Protein AF-A0AA37ADW1-F1 (afdb_monomer)

pLDDT: mean 92.15, std 7.54, range [54.81, 97.69]

Secondary structure (DSSP, 8-state):
-----EEEEEEEESSTTS-EEEEEESSHHHHHHHHHHHGGG-SEEEEEEEES--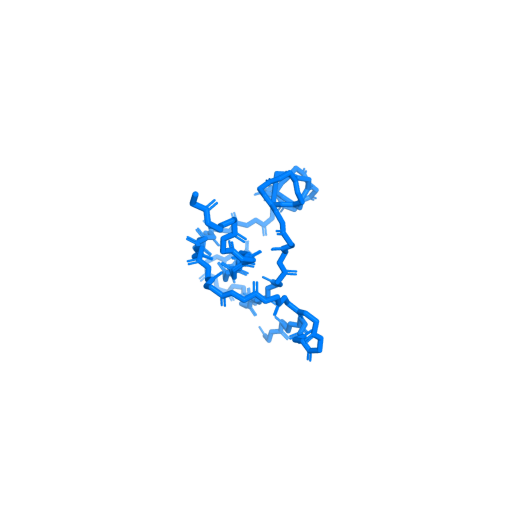TT---EE-

Structure (mmCIF, N/CA/C/O backbone):
data_AF-A0AA37ADW1-F1
#
_entry.id   AF-A0AA37ADW1-F1
#
loop_
_atom_site.group_PDB
_atom_site.id
_atom_site.type_symbol
_atom_site.label_atom_id
_atom_site.label_alt_id
_atom_site.label_comp_id
_atom_site.label_asym_id
_atom_site.label_entity_id
_atom_site.label_seq_id
_atom_site.pdbx_PDB_ins_code
_atom_site.Cartn_x
_atom_site.Cartn_y
_atom_site.Cartn_z
_atom_site.occupancy
_atom_site.B_iso_or_equiv
_atom_site.auth_seq_id
_atom_site.auth_comp_id
_atom_site.auth_asym_id
_atom_site.auth_atom_id
_atom_site.pdbx_PDB_model_num
ATOM 1 N N . MET A 1 1 ? 24.979 -4.843 -13.555 1.00 54.81 1 MET A N 1
ATOM 2 C CA . MET A 1 1 ? 23.788 -5.409 -12.895 1.00 54.81 1 MET A CA 1
ATOM 3 C C . MET A 1 1 ? 22.605 -4.725 -13.537 1.00 54.81 1 MET A C 1
ATOM 5 O O . MET A 1 1 ? 22.579 -3.502 -13.514 1.00 54.81 1 MET A O 1
ATOM 9 N N . GLU A 1 2 ? 21.728 -5.463 -14.212 1.00 60.62 2 GLU A N 1
ATOM 10 C CA . GLU A 1 2 ? 20.464 -4.890 -14.683 1.00 60.62 2 GLU A CA 1
ATOM 11 C C . GLU A 1 2 ? 19.704 -4.371 -13.459 1.00 60.62 2 GLU A C 1
ATOM 13 O O . GLU A 1 2 ? 19.596 -5.080 -12.455 1.00 60.62 2 GLU A O 1
ATOM 18 N N . ASN A 1 3 ? 19.246 -3.118 -13.501 1.00 73.12 3 ASN A N 1
ATOM 19 C CA . ASN A 1 3 ? 18.300 -2.625 -12.507 1.00 73.12 3 ASN A CA 1
ATOM 20 C C . ASN A 1 3 ? 17.007 -3.403 -12.730 1.00 73.12 3 ASN A C 1
ATOM 22 O O . ASN A 1 3 ? 16.232 -3.070 -13.621 1.00 73.12 3 ASN A O 1
ATOM 26 N N . GLN A 1 4 ? 16.820 -4.476 -11.966 1.00 81.94 4 GLN A N 1
ATOM 27 C CA . GLN A 1 4 ? 15.577 -5.225 -11.973 1.00 81.94 4 GLN A CA 1
ATOM 28 C C . GLN A 1 4 ? 14.455 -4.264 -11.572 1.00 81.94 4 GLN A C 1
ATOM 30 O O . GLN A 1 4 ? 14.515 -3.675 -10.489 1.00 81.94 4 GLN A O 1
ATOM 35 N N . GLU A 1 5 ? 13.477 -4.081 -12.461 1.00 91.94 5 GLU A N 1
ATOM 36 C CA . GLU A 1 5 ? 12.280 -3.295 -12.168 1.00 91.94 5 GLU A CA 1
ATOM 37 C C . GLU A 1 5 ? 11.602 -3.854 -10.916 1.00 91.94 5 GLU A C 1
ATOM 39 O O . GLU A 1 5 ? 11.590 -5.070 -10.678 1.00 91.94 5 GLU A O 1
ATOM 44 N N . TYR A 1 6 ? 11.097 -2.956 -10.079 1.00 94.69 6 TYR A N 1
ATOM 45 C CA . TYR A 1 6 ? 10.380 -3.313 -8.868 1.00 94.69 6 TYR A CA 1
ATOM 46 C C . TYR A 1 6 ? 9.279 -2.297 -8.588 1.00 94.69 6 TYR A C 1
ATOM 48 O O . TYR A 1 6 ? 9.344 -1.154 -9.032 1.00 94.69 6 TYR A O 1
ATOM 56 N N . TYR A 1 7 ? 8.320 -2.719 -7.776 1.00 95.94 7 TYR A N 1
ATOM 57 C CA . TYR A 1 7 ? 7.312 -1.864 -7.167 1.00 95.94 7 TYR A CA 1
ATOM 58 C C . TYR A 1 7 ? 7.147 -2.247 -5.691 1.00 95.94 7 TYR A C 1
ATOM 60 O O . TYR A 1 7 ? 7.731 -3.224 -5.208 1.00 95.94 7 TYR A O 1
ATOM 68 N N . PHE A 1 8 ? 6.368 -1.466 -4.958 1.00 97.25 8 PHE A N 1
ATOM 69 C CA . PHE A 1 8 ? 5.962 -1.749 -3.592 1.00 97.25 8 PHE A CA 1
ATOM 70 C C . PHE A 1 8 ? 4.487 -2.125 -3.554 1.00 97.25 8 PHE A C 1
ATOM 72 O O . PHE A 1 8 ? 3.638 -1.350 -3.987 1.00 97.25 8 PHE A O 1
ATOM 79 N N . ASP A 1 9 ? 4.192 -3.298 -3.007 1.00 96.94 9 ASP A N 1
ATOM 80 C CA . ASP A 1 9 ? 2.859 -3.640 -2.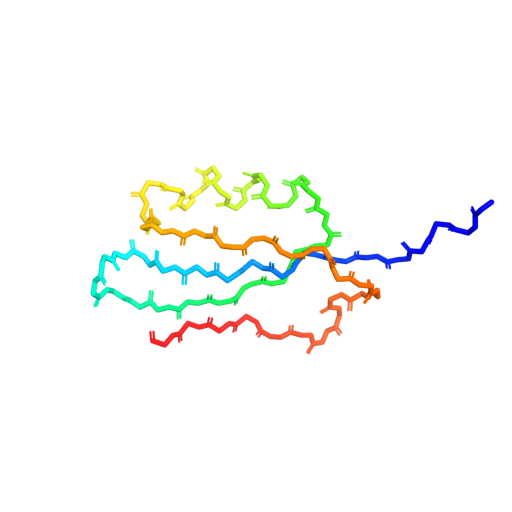517 1.00 96.94 9 ASP A CA 1
ATOM 81 C C . ASP A 1 9 ? 2.749 -3.103 -1.087 1.00 96.94 9 ASP A C 1
ATOM 83 O O . ASP A 1 9 ? 3.550 -3.460 -0.213 1.00 96.94 9 ASP A O 1
ATOM 87 N N . VAL A 1 10 ? 1.806 -2.186 -0.877 1.00 96.94 10 VAL A N 1
ATOM 88 C CA . VAL A 1 10 ? 1.503 -1.616 0.432 1.00 96.94 10 VAL A CA 1
ATOM 89 C C . VAL A 1 10 ? 0.119 -2.088 0.849 1.00 96.94 10 VAL A C 1
ATOM 91 O O . VAL A 1 10 ? -0.902 -1.531 0.450 1.00 96.94 10 VAL A O 1
ATOM 94 N N . SER A 1 11 ? 0.100 -3.112 1.693 1.00 96.50 11 SER A N 1
ATOM 95 C CA . SER A 1 11 ? -1.109 -3.612 2.342 1.00 96.50 11 SER A CA 1
ATOM 96 C C . SER A 1 11 ? -1.309 -2.890 3.671 1.00 96.50 11 SER A C 1
ATOM 98 O O . SER A 1 11 ? -0.371 -2.786 4.458 1.00 96.50 11 SER A O 1
ATOM 100 N N . TYR A 1 12 ? -2.506 -2.393 3.960 1.00 96.31 12 TYR A N 1
ATOM 101 C CA . TYR A 1 12 ? -2.752 -1.570 5.143 1.00 96.31 12 TYR A CA 1
ATOM 102 C C . TYR A 1 12 ? -4.117 -1.815 5.785 1.00 96.31 12 TYR A C 1
ATOM 104 O O . TYR A 1 12 ? -5.043 -2.310 5.148 1.00 96.31 12 TYR A O 1
ATOM 112 N N . GLN A 1 13 ? -4.252 -1.418 7.050 1.00 96.19 13 GLN A N 1
ATOM 113 C CA . GLN A 1 13 ? -5.529 -1.331 7.756 1.00 96.19 13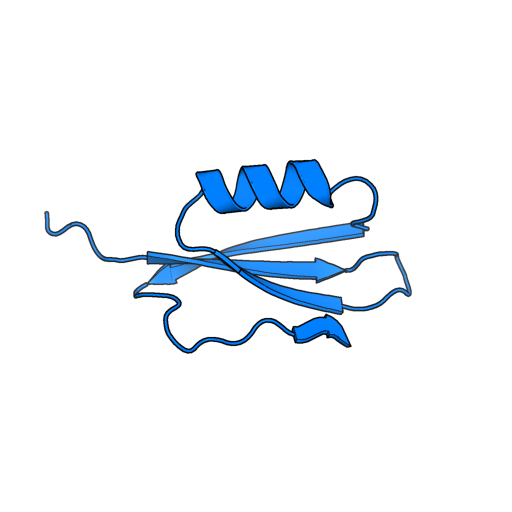 GLN A CA 1
ATOM 114 C C . GLN A 1 13 ? -5.695 0.072 8.345 1.00 96.19 13 GLN A C 1
ATOM 116 O O . GLN A 1 13 ? -4.765 0.582 8.971 1.00 96.19 13 GLN A O 1
ATOM 121 N N . ARG A 1 14 ? -6.867 0.702 8.179 1.00 93.50 14 ARG A N 1
ATOM 122 C CA . ARG A 1 14 ? -7.102 2.085 8.649 1.00 93.50 14 ARG A CA 1
ATOM 123 C C . ARG A 1 14 ? -7.203 2.212 10.176 1.00 93.50 14 ARG A C 1
ATOM 125 O O . ARG A 1 14 ? -6.611 3.089 10.793 1.00 93.50 14 ARG A O 1
ATOM 132 N N . SER A 1 15 ? -7.947 1.318 10.813 1.00 92.44 15 SER A N 1
ATOM 133 C CA . SER A 1 15 ? -8.124 1.260 12.272 1.00 92.44 15 SER A CA 1
ATOM 134 C C . SER A 1 15 ? -8.217 -0.203 12.709 1.00 92.44 15 SER A C 1
ATOM 136 O O . SER A 1 15 ? -8.373 -1.065 11.855 1.00 92.44 15 SER A O 1
ATOM 138 N N . LYS A 1 16 ? -8.132 -0.508 14.010 1.00 88.75 16 LYS A N 1
ATOM 139 C CA . LYS A 1 16 ? -8.108 -1.894 14.529 1.00 88.75 16 LYS A CA 1
ATOM 140 C C . LYS A 1 16 ? -9.207 -2.809 13.958 1.00 88.75 16 LYS A C 1
ATOM 142 O O . LYS A 1 16 ? -8.946 -3.978 13.699 1.00 88.75 16 LYS A O 1
ATOM 147 N N . ASP A 1 17 ? -10.391 -2.252 13.714 1.00 90.19 17 ASP A N 1
ATOM 148 C CA . ASP A 1 17 ? -11.550 -2.945 13.133 1.00 90.19 17 ASP A CA 1
ATOM 149 C C . ASP A 1 17 ? -12.032 -2.260 11.836 1.00 90.19 17 ASP A C 1
ATOM 151 O O . ASP A 1 17 ? -13.176 -2.416 11.414 1.00 90.19 17 ASP A O 1
ATOM 155 N N . GLY A 1 18 ? -11.173 -1.429 11.241 1.00 89.00 18 GLY A N 1
ATOM 156 C CA . GLY A 1 18 ? -11.462 -0.636 10.052 1.00 89.00 18 GLY A CA 1
ATOM 157 C C . GLY A 1 18 ? -11.128 -1.358 8.751 1.00 89.00 18 GLY A C 1
ATOM 158 O O . GLY A 1 18 ? -10.583 -2.468 8.780 1.00 89.00 18 GLY A O 1
ATOM 159 N N . PRO A 1 19 ? -11.419 -0.705 7.613 1.00 93.00 19 PRO A N 1
ATOM 160 C CA . PRO A 1 19 ? -11.202 -1.289 6.302 1.00 93.00 19 PRO A CA 1
ATOM 161 C C . PRO A 1 19 ? -9.728 -1.614 6.070 1.00 93.00 19 PRO A C 1
ATOM 163 O O . PRO A 1 19 ? -8.821 -0.941 6.590 1.00 93.00 19 PRO A O 1
ATOM 166 N N . VAL A 1 20 ? -9.518 -2.658 5.274 1.00 95.50 20 VAL A N 1
ATOM 167 C CA . VAL A 1 20 ? -8.198 -3.080 4.805 1.00 95.50 20 VAL A CA 1
ATOM 168 C C . VAL A 1 20 ? -8.060 -2.728 3.339 1.00 95.50 20 VAL A C 1
ATOM 170 O O . VAL A 1 20 ? -9.002 -2.874 2.560 1.00 95.50 20 VAL A O 1
ATOM 173 N N . GLY A 1 21 ? -6.880 -2.269 2.957 1.00 95.94 21 GLY A N 1
ATOM 174 C CA . GLY A 1 21 ? -6.606 -1.899 1.585 1.00 95.94 21 GLY A CA 1
ATOM 175 C C . GLY A 1 21 ? -5.236 -2.335 1.115 1.00 95.94 21 GLY A C 1
ATOM 176 O O . GLY A 1 21 ? -4.387 -2.779 1.888 1.00 95.94 21 GLY A O 1
ATOM 177 N N . MET A 1 22 ? -5.057 -2.221 -0.189 1.00 96.44 22 MET A N 1
ATOM 178 C CA . MET A 1 22 ? -3.831 -2.518 -0.901 1.00 96.44 22 MET A CA 1
ATOM 179 C C . MET A 1 22 ? -3.643 -1.458 -1.979 1.00 96.44 22 MET A C 1
ATOM 181 O O . MET A 1 22 ? -4.582 -1.148 -2.717 1.00 96.44 22 MET A O 1
ATOM 185 N N . ILE A 1 23 ? -2.436 -0.907 -2.042 1.00 96.62 23 ILE A N 1
ATOM 186 C CA . ILE A 1 23 ? -2.009 0.049 -3.063 1.00 96.62 23 ILE A CA 1
ATOM 187 C C . ILE A 1 23 ? -0.652 -0.369 -3.618 1.00 96.62 23 ILE A C 1
ATOM 189 O O . ILE A 1 23 ? 0.202 -0.877 -2.884 1.00 96.62 23 ILE A O 1
ATOM 193 N N . TYR A 1 24 ? -0.453 -0.140 -4.912 1.00 96.88 24 TYR A N 1
ATOM 194 C CA . TYR A 1 24 ? 0.790 -0.463 -5.605 1.00 96.88 24 TYR A CA 1
ATOM 195 C C . TYR A 1 24 ? 1.541 0.814 -5.970 1.00 96.88 24 TYR A C 1
ATOM 197 O O . TYR A 1 24 ? 1.010 1.684 -6.655 1.00 96.88 24 TYR A O 1
ATOM 205 N N . LEU A 1 25 ? 2.784 0.944 -5.504 1.00 96.25 25 LEU A N 1
ATOM 206 C CA . LEU A 1 25 ? 3.567 2.174 -5.645 1.00 96.25 25 LEU A CA 1
ATOM 207 C C . LEU A 1 25 ? 4.894 1.898 -6.360 1.00 96.25 25 LEU A C 1
ATOM 209 O O . LEU A 1 25 ? 5.573 0.932 -6.021 1.00 96.25 25 LEU A O 1
ATOM 213 N N . PRO A 1 26 ? 5.297 2.725 -7.338 1.00 94.62 26 PRO A N 1
ATOM 214 C CA . PRO A 1 26 ? 6.429 2.414 -8.213 1.00 94.62 26 PRO A CA 1
ATOM 215 C C . PRO A 1 26 ? 7.786 2.501 -7.502 1.00 94.62 26 PRO A C 1
ATOM 217 O O . PRO A 1 26 ? 8.742 1.841 -7.896 1.00 94.62 26 PRO A O 1
ATOM 220 N N . ASP A 1 27 ? 7.891 3.297 -6.439 1.00 94.00 27 ASP A N 1
ATOM 221 C CA . ASP A 1 27 ? 9.145 3.521 -5.731 1.00 94.00 27 ASP A CA 1
ATOM 222 C C . ASP A 1 27 ? 8.926 3.905 -4.2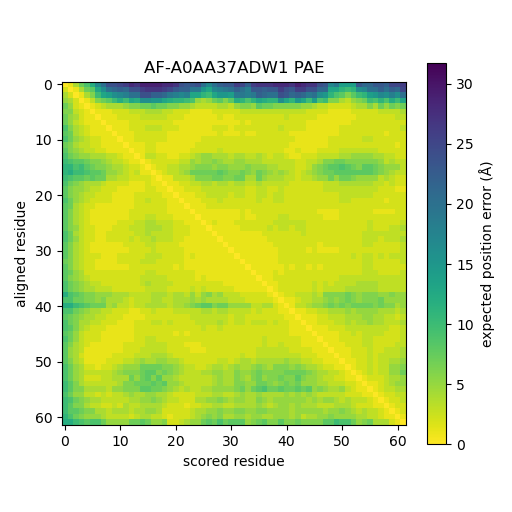61 1.00 94.00 27 ASP A C 1
ATOM 224 O O . ASP A 1 27 ? 7.808 4.139 -3.794 1.00 94.00 27 ASP A O 1
ATOM 228 N N . ILE A 1 28 ? 10.027 3.961 -3.509 1.00 95.06 28 ILE A N 1
ATOM 229 C CA . ILE A 1 28 ? 9.992 4.268 -2.077 1.00 95.06 28 ILE A CA 1
ATOM 230 C C . ILE A 1 28 ? 9.588 5.725 -1.802 1.00 95.06 28 ILE A C 1
ATOM 232 O O . ILE A 1 28 ? 9.036 6.008 -0.743 1.00 95.06 28 ILE A O 1
ATOM 236 N N . GLY A 1 29 ? 9.821 6.647 -2.742 1.00 97.12 29 GLY A N 1
ATOM 237 C CA . GLY A 1 29 ? 9.387 8.039 -2.612 1.00 97.12 29 GLY A CA 1
ATOM 238 C C . GLY A 1 29 ? 7.864 8.134 -2.617 1.00 97.12 29 GLY A C 1
ATOM 239 O O . GLY A 1 29 ? 7.276 8.738 -1.724 1.00 97.12 29 GLY A O 1
ATOM 240 N N . SER A 1 30 ? 7.227 7.420 -3.540 1.00 96.25 30 SER A N 1
ATOM 241 C CA . SER A 1 30 ? 5.774 7.289 -3.648 1.00 96.25 30 SER A CA 1
ATOM 242 C C . SER A 1 30 ? 5.163 6.681 -2.379 1.00 96.25 30 SER A C 1
ATOM 244 O O . SER A 1 30 ? 4.140 7.157 -1.887 1.00 96.25 30 SER A O 1
ATOM 246 N N . VAL A 1 31 ? 5.824 5.675 -1.789 1.00 96.44 31 VAL A N 1
ATOM 247 C CA . VAL A 1 31 ? 5.445 5.109 -0.481 1.00 96.44 31 VAL A CA 1
ATOM 248 C C . VAL A 1 31 ? 5.508 6.162 0.625 1.00 96.44 31 VAL A C 1
ATOM 250 O O . VAL A 1 31 ? 4.574 6.280 1.420 1.00 96.44 31 VAL A O 1
ATOM 253 N N . MET A 1 32 ? 6.590 6.942 0.686 1.00 96.94 32 MET A N 1
ATOM 254 C CA . MET A 1 32 ? 6.742 7.996 1.691 1.00 96.94 32 MET A CA 1
ATOM 255 C C . MET A 1 32 ? 5.673 9.081 1.540 1.00 96.94 32 MET A C 1
ATOM 257 O O . MET A 1 32 ? 5.088 9.490 2.541 1.00 96.94 32 MET A O 1
ATOM 261 N N . GLU A 1 33 ? 5.375 9.513 0.314 1.00 97.69 33 GLU A N 1
ATOM 262 C CA . GLU A 1 33 ? 4.305 10.478 0.045 1.00 97.69 33 GLU A CA 1
ATOM 263 C C . GLU A 1 33 ? 2.935 9.949 0.477 1.00 97.69 33 GLU A C 1
ATOM 265 O O . GLU A 1 33 ? 2.152 10.669 1.102 1.00 97.69 33 GLU A O 1
ATOM 270 N N . TRP A 1 34 ? 2.645 8.679 0.188 1.00 95.75 34 TRP A N 1
ATOM 271 C CA . TRP A 1 34 ? 1.393 8.057 0.601 1.00 95.75 34 TRP A CA 1
ATOM 272 C C . TRP A 1 34 ? 1.279 7.970 2.128 1.00 95.75 34 TRP A C 1
ATOM 274 O O . TRP A 1 34 ? 0.240 8.340 2.683 1.00 95.75 34 TRP A O 1
ATOM 284 N N . MET A 1 35 ? 2.354 7.570 2.815 1.00 95.00 35 MET A N 1
ATOM 285 C CA . MET A 1 35 ? 2.412 7.517 4.280 1.00 95.00 35 MET A CA 1
ATOM 286 C C . MET A 1 35 ? 2.284 8.902 4.920 1.00 95.00 35 MET A C 1
ATOM 288 O O . MET A 1 35 ? 1.616 9.031 5.940 1.00 95.00 35 MET A O 1
ATOM 292 N N . GLN A 1 36 ? 2.856 9.953 4.328 1.00 95.94 36 GLN A N 1
ATOM 293 C CA . GLN A 1 36 ? 2.686 11.325 4.824 1.00 95.94 36 GLN A CA 1
ATOM 294 C C . GLN A 1 36 ? 1.230 11.797 4.741 1.00 95.94 36 GLN A C 1
ATOM 296 O O . GLN A 1 36 ? 0.763 12.495 5.635 1.00 95.94 36 GLN A O 1
ATOM 301 N N . ARG A 1 37 ? 0.504 11.411 3.684 1.00 95.00 37 ARG A N 1
ATOM 302 C CA . ARG A 1 37 ? -0.903 11.800 3.489 1.00 95.00 37 ARG A CA 1
ATOM 303 C C . ARG A 1 37 ? -1.882 10.970 4.319 1.00 95.00 37 ARG A C 1
ATOM 305 O O . ARG A 1 37 ? -2.938 11.478 4.676 1.00 95.00 37 ARG A O 1
ATOM 312 N N . ASN A 1 38 ? -1.566 9.702 4.585 1.00 92.38 38 ASN A N 1
ATOM 313 C CA . ASN A 1 38 ? -2.518 8.747 5.165 1.00 92.38 38 ASN A CA 1
ATOM 314 C C . ASN A 1 38 ? -2.134 8.232 6.556 1.00 92.38 38 ASN A C 1
ATOM 316 O O . ASN A 1 38 ? -3.001 7.696 7.240 1.00 92.38 38 ASN A O 1
ATOM 3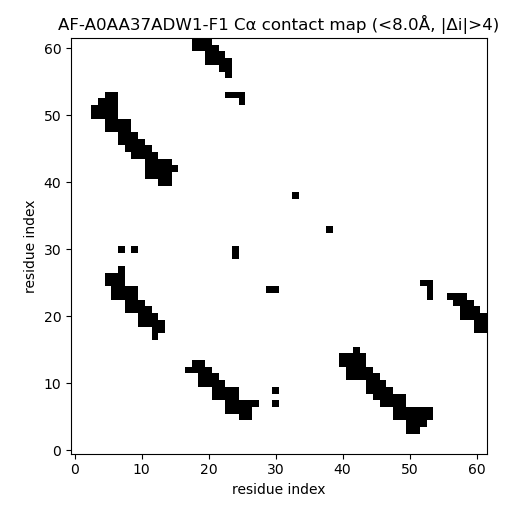20 N N . GLY A 1 39 ? -0.877 8.373 6.982 1.00 88.25 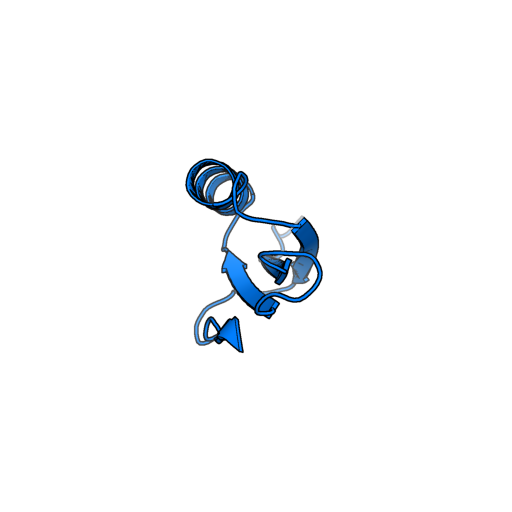39 GLY A N 1
ATOM 321 C CA . GLY A 1 39 ? -0.298 7.642 8.114 1.00 88.25 39 GLY A CA 1
ATOM 322 C C . GLY A 1 39 ? -1.003 7.843 9.455 1.00 88.25 39 GLY A C 1
ATOM 323 O O . GLY A 1 39 ? -1.055 6.910 10.248 1.00 88.25 39 GLY A O 1
ATOM 324 N N . GLU A 1 40 ? -1.615 9.006 9.694 1.00 91.44 40 GLU A N 1
ATOM 325 C CA . GLU A 1 40 ? -2.412 9.255 10.910 1.00 91.44 40 GLU A CA 1
ATOM 326 C C . GLU A 1 40 ? -3.679 8.385 10.988 1.00 91.44 40 GLU A C 1
ATOM 328 O O . GLU A 1 40 ? -4.207 8.134 12.068 1.00 91.44 40 GLU A O 1
ATOM 333 N N . SER A 1 41 ? -4.156 7.907 9.837 1.00 88.75 41 SER A N 1
ATOM 334 C CA . SER A 1 41 ? -5.357 7.082 9.674 1.00 88.75 41 SER A CA 1
ATOM 335 C C . SER A 1 41 ? -5.037 5.615 9.377 1.00 88.75 41 SER A C 1
ATOM 337 O O . SER A 1 41 ? -5.858 4.929 8.776 1.00 88.75 41 SER A O 1
ATOM 339 N N . ILE A 1 42 ? -3.830 5.156 9.720 1.00 93.44 42 ILE A N 1
ATOM 340 C CA . ILE A 1 42 ? -3.350 3.794 9.474 1.00 93.44 42 ILE A CA 1
ATOM 341 C C . ILE A 1 42 ? -3.049 3.129 10.818 1.00 93.44 42 ILE A C 1
ATOM 343 O O . ILE A 1 42 ? -2.233 3.613 11.598 1.00 93.44 42 ILE A O 1
ATOM 347 N N . HIS A 1 43 ? -3.678 1.986 11.080 1.00 94.75 43 HIS A N 1
ATOM 348 C CA . HIS A 1 43 ? -3.363 1.141 12.227 1.00 94.75 43 HIS A CA 1
ATOM 349 C C . HIS A 1 43 ? -2.063 0.367 12.010 1.00 94.75 43 HIS A C 1
ATOM 351 O O . HIS A 1 43 ? -1.196 0.349 12.882 1.00 94.75 43 HIS A O 1
ATOM 357 N N . PHE A 1 44 ? -1.923 -0.253 10.837 1.00 93.75 44 PHE A N 1
ATOM 358 C CA . PHE A 1 44 ? -0.681 -0.869 10.389 1.00 93.75 44 PHE A CA 1
ATOM 359 C C . PHE A 1 44 ? -0.580 -0.828 8.863 1.00 93.75 44 PHE A C 1
ATOM 361 O O . PHE A 1 44 ? -1.594 -0.819 8.161 1.00 93.75 44 PHE A O 1
ATOM 368 N N . ALA A 1 45 ? 0.654 -0.856 8.363 1.00 95.56 45 ALA A N 1
ATOM 369 C CA . ALA A 1 45 ? 0.967 -1.077 6.958 1.00 95.56 45 ALA A CA 1
ATOM 370 C C . ALA A 1 45 ? 2.101 -2.104 6.836 1.00 95.56 45 ALA A C 1
ATOM 372 O O . ALA A 1 45 ? 3.063 -2.075 7.606 1.00 95.56 45 ALA A O 1
ATOM 373 N N . LEU A 1 46 ? 1.982 -3.007 5.868 1.00 96.38 46 LEU A N 1
ATOM 374 C CA . LEU A 1 46 ? 3.006 -3.947 5.440 1.00 96.38 46 LEU A CA 1
ATOM 375 C C . LEU A 1 46 ? 3.499 -3.514 4.061 1.00 96.38 46 LEU A C 1
ATOM 377 O O . LEU A 1 46 ? 2.704 -3.347 3.142 1.00 96.38 46 LEU A O 1
ATOM 381 N N . LEU A 1 47 ? 4.812 -3.345 3.936 1.00 96.69 47 LEU A N 1
ATOM 382 C CA . LEU A 1 47 ? 5.462 -2.939 2.697 1.00 96.69 47 LEU A CA 1
ATOM 383 C C . LEU A 1 47 ? 6.269 -4.118 2.157 1.00 96.69 47 LEU A C 1
ATOM 385 O O . LEU A 1 47 ? 7.187 -4.600 2.825 1.00 96.69 47 LEU A O 1
ATOM 389 N N . LEU A 1 48 ? 5.958 -4.552 0.941 1.00 96.44 48 LEU A N 1
ATOM 390 C CA . LEU A 1 48 ? 6.668 -5.622 0.249 1.00 96.44 48 LEU A CA 1
ATOM 391 C C . LEU A 1 48 ? 7.289 -5.075 -1.033 1.00 96.44 48 LEU A C 1
ATOM 393 O O . LEU A 1 48 ? 6.596 -4.510 -1.873 1.00 96.44 48 LEU A O 1
ATOM 397 N N . LYS A 1 49 ? 8.602 -5.259 -1.197 1.00 95.69 49 LYS A N 1
ATOM 398 C CA . LYS A 1 49 ? 9.284 -4.955 -2.459 1.00 95.69 49 LYS A CA 1
ATOM 399 C C . LYS A 1 49 ? 9.089 -6.127 -3.415 1.00 95.69 49 LYS A C 1
ATOM 401 O O . LYS A 1 49 ? 9.633 -7.207 -3.184 1.00 95.69 49 LYS A O 1
ATOM 406 N N . MET A 1 50 ? 8.346 -5.893 -4.485 1.00 95.75 50 MET A N 1
ATOM 407 C CA . MET A 1 50 ? 7.957 -6.902 -5.461 1.00 95.75 50 MET A CA 1
ATOM 408 C C . MET A 1 50 ? 8.751 -6.720 -6.760 1.00 95.75 50 MET A C 1
ATOM 410 O O . MET A 1 50 ? 8.981 -5.582 -7.169 1.00 95.75 50 MET A O 1
ATOM 414 N N . PRO A 1 51 ? 9.199 -7.802 -7.419 1.00 94.50 51 PRO A N 1
ATOM 415 C CA . PRO A 1 51 ? 9.831 -7.699 -8.731 1.00 94.50 51 PRO A CA 1
ATOM 416 C C . PRO A 1 51 ? 8.796 -7.353 -9.817 1.00 94.50 51 PRO A C 1
ATOM 418 O O . PRO A 1 51 ? 7.682 -7.873 -9.793 1.00 94.50 51 PRO A O 1
ATOM 421 N N . GLY A 1 52 ? 9.186 -6.541 -10.802 1.00 92.31 52 GLY A N 1
ATOM 422 C CA . GLY A 1 52 ? 8.351 -6.127 -11.938 1.00 92.31 52 GLY A CA 1
ATOM 423 C C . GLY A 1 52 ? 7.837 -4.686 -11.840 1.00 92.31 52 GLY A C 1
ATOM 424 O O . GLY A 1 52 ? 8.385 -3.874 -11.102 1.00 92.31 52 GLY A O 1
ATOM 425 N N . ASN A 1 53 ? 6.776 -4.382 -12.587 1.00 89.00 53 ASN A N 1
ATOM 426 C CA . ASN A 1 53 ? 6.116 -3.074 -12.641 1.00 89.00 53 ASN A CA 1
ATOM 427 C C . ASN A 1 53 ? 4.662 -3.205 -12.134 1.00 89.00 53 ASN A C 1
ATOM 429 O O . ASN A 1 53 ? 4.037 -4.250 -12.310 1.00 89.00 53 ASN A O 1
ATOM 433 N N . ALA A 1 54 ? 4.141 -2.153 -11.500 1.00 88.56 54 ALA A N 1
ATOM 434 C CA . ALA A 1 54 ? 2.772 -2.062 -10.999 1.00 88.56 54 ALA A CA 1
ATOM 435 C C . ALA A 1 54 ? 1.712 -1.772 -12.086 1.00 88.56 54 ALA A C 1
ATOM 437 O O . ALA A 1 54 ? 0.520 -1.763 -11.777 1.00 88.56 54 ALA A O 1
ATOM 438 N N . ASP A 1 55 ? 2.108 -1.533 -13.341 1.00 88.44 55 ASP A N 1
ATOM 439 C CA . ASP A 1 55 ? 1.182 -1.242 -14.443 1.00 88.44 55 ASP A CA 1
ATOM 440 C C . ASP A 1 55 ? 0.063 -2.291 -14.575 1.00 88.44 55 ASP A C 1
ATOM 442 O O . ASP A 1 55 ? 0.298 -3.488 -14.748 1.00 88.44 55 ASP A O 1
ATOM 446 N N . GLY A 1 56 ? -1.187 -1.822 -14.526 1.00 88.31 56 GLY A N 1
ATOM 447 C CA . GLY A 1 56 ? -2.383 -2.663 -14.626 1.00 88.31 56 GLY A CA 1
ATOM 448 C C . GLY A 1 56 ? -2.829 -3.312 -13.312 1.00 88.31 56 GLY A C 1
ATOM 449 O O . GLY A 1 56 ? -3.900 -3.923 -13.287 1.00 88.31 56 GLY A O 1
ATOM 450 N N . LEU A 1 57 ? -2.068 -3.159 -12.224 1.00 90.50 57 LEU A N 1
ATOM 451 C CA . LEU A 1 57 ? -2.541 -3.494 -10.884 1.00 90.50 57 LEU A CA 1
ATOM 452 C C . LEU A 1 57 ? -3.521 -2.422 -10.391 1.00 90.50 57 LEU A C 1
ATOM 454 O O . LEU A 1 57 ? -3.403 -1.244 -10.726 1.00 90.50 57 LEU A O 1
ATOM 458 N N . VAL A 1 58 ? -4.527 -2.846 -9.626 1.00 90.62 58 VAL A N 1
ATOM 459 C CA . VAL A 1 58 ? -5.644 -1.986 -9.222 1.00 90.62 58 VAL A CA 1
ATOM 460 C C . VAL A 1 58 ? -5.701 -1.894 -7.709 1.00 90.62 58 VAL A C 1
ATOM 462 O O . VAL A 1 58 ? -5.84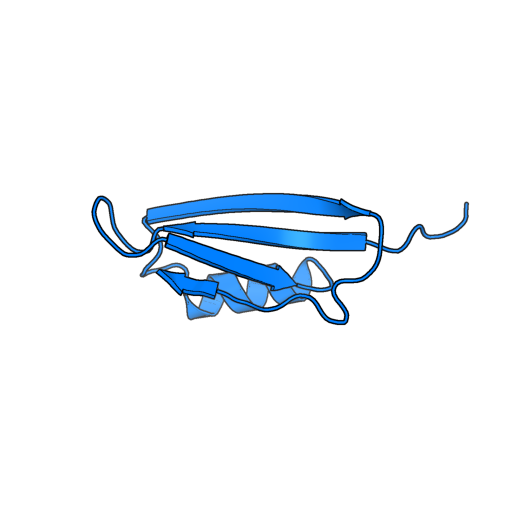2 -2.912 -7.030 1.00 90.62 58 VAL A O 1
ATOM 465 N N . ASP A 1 59 ? -5.653 -0.666 -7.207 1.00 93.06 59 ASP A N 1
ATOM 466 C CA . ASP A 1 59 ? -5.823 -0.374 -5.790 1.00 93.06 59 ASP A CA 1
ATOM 467 C C . ASP A 1 59 ? -7.200 -0.827 -5.303 1.00 93.06 59 ASP A C 1
ATOM 469 O O . ASP A 1 59 ? -8.217 -0.685 -5.994 1.00 93.06 59 ASP A O 1
ATOM 473 N N . ARG A 1 60 ? -7.251 -1.366 -4.087 1.00 92.50 60 ARG A N 1
ATOM 474 C CA . ARG A 1 60 ? -8.493 -1.883 -3.513 1.00 92.50 60 ARG A CA 1
ATOM 475 C C . ARG A 1 60 ? -8.570 -1.603 -2.024 1.00 92.50 60 ARG A C 1
ATOM 477 O O . ARG A 1 60 ? -7.591 -1.781 -1.317 1.00 92.50 60 ARG A O 1
ATOM 484 N N . GLU A 1 61 ? -9.761 -1.251 -1.551 1.00 91.62 61 GLU A N 1
ATOM 485 C CA . GLU A 1 61 ? -10.108 -1.143 -0.131 1.00 91.62 61 GLU A CA 1
ATOM 486 C C . GLU A 1 61 ? -11.458 -1.853 0.086 1.00 91.62 61 GLU A C 1
ATOM 488 O O . GLU A 1 61 ? -12.337 -1.775 -0.782 1.00 91.62 61 GLU A O 1
ATOM 493 N N . VAL A 1 62 ? -11.591 -2.619 1.175 1.00 86.94 62 VAL A N 1
ATOM 494 C CA . VAL A 1 62 ? -12.801 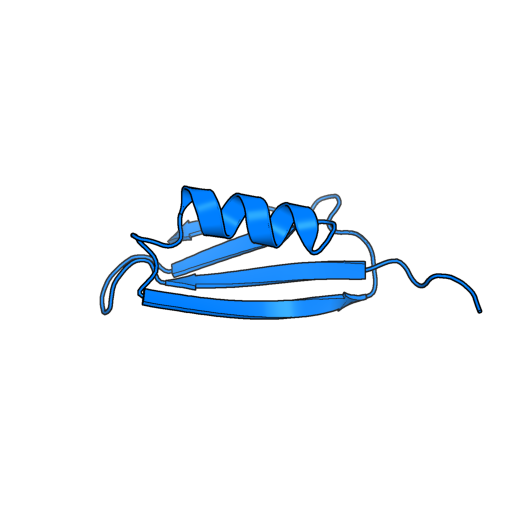-3.389 1.534 1.00 86.94 62 VAL A CA 1
ATOM 495 C C . VAL A 1 62 ? -13.219 -3.166 2.977 1.00 86.94 62 VAL A C 1
ATOM 497 O O . VAL A 1 62 ? -12.325 -2.977 3.835 1.00 86.94 62 VAL A O 1
#

Mean predicted aligned error: 3.87 Å

Solvent-accessible surface area (backbone atoms only — not comparable to full-atom values): 3626 Å² total; per-residue (Å²): 129,82,83,75,55,41,20,32,45,38,38,35,26,40,36,100,90,47,49,41,34,39,42,71,30,68,44,72,66,54,48,52,54,50,43,73,77,42,46,94,53,42,62,48,74,48,81,41,87,38,85,40,74,52,82,90,68,76,71,48,74,90

Radius of gyration: 12.33 Å; Cα contacts (8 Å, |Δi|>4): 109; chains: 1; bounding box: 37×20×29 Å

Nearest PDB s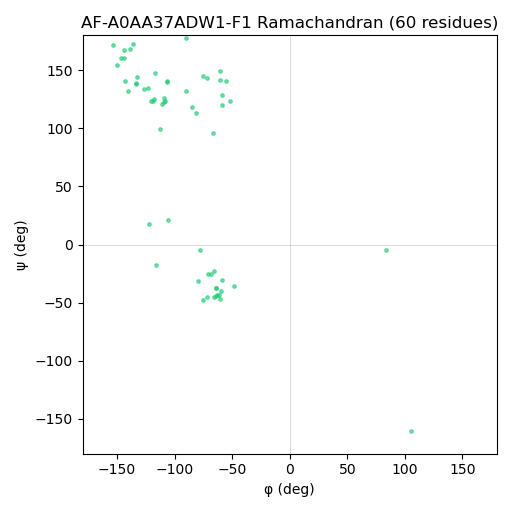tructures (foldseek):
  6no0-assembly1_A  TM=3.678E-01  e=1.296E+00  Blastocystis sp. ATCC 50177/Nand II
  6mw7-assembly1_B  TM=3.569E-01  e=2.406E+00  Homo sapiens
  6mw7-assembly2_C  TM=3.432E-01  e=4.222E+00  Homo sapiens
  6mw7-assembly1_A  TM=3.243E-01  e=3.773E+00  Homo sapiens
  6mw7-assembly2_D  TM=3.243E-01  e=4.467E+00  Homo sapiens

Foldseek 3Di:
DPPFFKWKWKWFAQDPPGKIKIDIGRDVVRVVVVCVVRVVRTPDIDIDIGTDGCPPPDIDID

Sequence (62 aa):
MENQEYYFDVSYQRSKDGPVGMIYLPDIGSVMEWMQRNGESIHFALLLKMPGNADGLVDREV